Protein AF-A0A2N6BQW3-F1 (afdb_monomer_lite)

pLDDT: mean 79.97, std 11.31, range [43.06, 92.44]

Radius of gyration: 13.89 Å; chains: 1; bounding box: 36×34×35 Å

Sequence (108 aa):
MVSRYEKWEVGDYMKHFLTEAKKTKDKLFKDKFNALGENLEHLDVEFMRENGRCGAELGELMGDLHGIAARLGYCETERGYEGECRRLYADVDAAIEKTGHLEERCFI

Structure (mmCIF, N/CA/C/O backbone):
data_AF-A0A2N6BQW3-F1
#
_entry.id   AF-A0A2N6BQW3-F1
#
loop_
_atom_site.group_PDB
_atom_site.id
_atom_site.type_symbol
_atom_site.label_atom_id
_atom_site.label_alt_id
_atom_site.label_comp_id
_atom_site.label_asym_id
_atom_site.label_entity_id
_atom_site.label_seq_id
_atom_site.pdbx_PDB_ins_code
_atom_site.Cartn_x
_atom_site.Cartn_y
_atom_site.Cartn_z
_atom_site.occupancy
_atom_site.B_iso_or_equiv
_atom_site.auth_seq_id
_atom_site.auth_comp_id
_atom_site.auth_asym_id
_atom_site.auth_atom_id
_atom_site.pdbx_PDB_model_num
ATOM 1 N N . MET A 1 1 ? -5.275 20.262 -10.177 1.00 43.06 1 MET A N 1
ATOM 2 C CA . MET A 1 1 ? -4.643 20.324 -8.844 1.00 43.06 1 MET A CA 1
ATOM 3 C C . MET A 1 1 ? -3.712 19.136 -8.771 1.00 43.06 1 MET A C 1
ATOM 5 O O . MET A 1 1 ? -4.207 18.028 -8.895 1.00 43.06 1 MET A O 1
ATOM 9 N N . VAL A 1 2 ? -2.406 19.379 -8.674 1.00 49.62 2 VAL A N 1
ATOM 10 C CA . VAL A 1 2 ? -1.395 18.330 -8.469 1.00 49.62 2 VAL A CA 1
ATOM 11 C C . VAL A 1 2 ? -1.696 17.688 -7.121 1.00 49.62 2 VAL A C 1
ATOM 13 O O . VAL A 1 2 ? -1.733 18.391 -6.106 1.00 49.62 2 VAL A O 1
ATOM 16 N N . SER A 1 3 ? -2.019 16.397 -7.112 1.00 57.03 3 SER A N 1
ATOM 17 C CA . SER A 1 3 ? -2.344 15.710 -5.863 1.00 57.03 3 SER A CA 1
ATOM 18 C C . SER A 1 3 ? -1.112 15.659 -4.951 1.00 57.03 3 SER A C 1
ATOM 20 O O . SER A 1 3 ? 0.017 15.544 -5.427 1.00 57.03 3 SER A O 1
ATOM 22 N N . ARG A 1 4 ? -1.306 15.740 -3.626 1.00 64.12 4 ARG A N 1
ATOM 23 C CA . ARG A 1 4 ? -0.219 15.823 -2.622 1.00 64.12 4 ARG A CA 1
ATOM 24 C C . ARG A 1 4 ? 0.792 14.667 -2.719 1.00 64.12 4 ARG A C 1
ATOM 26 O O . ARG A 1 4 ? 1.915 14.813 -2.244 1.00 64.12 4 ARG A O 1
ATOM 33 N N . TYR A 1 5 ? 0.399 13.565 -3.353 1.00 66.81 5 TYR A N 1
ATOM 34 C CA . TYR A 1 5 ? 1.173 12.332 -3.464 1.00 66.81 5 TYR A CA 1
ATOM 35 C C . TYR A 1 5 ? 1.740 12.074 -4.880 1.00 66.81 5 TYR A C 1
ATOM 37 O O . TYR A 1 5 ? 2.289 11.011 -5.130 1.00 66.81 5 TYR A O 1
ATOM 45 N N . GLU A 1 6 ? 1.651 13.026 -5.823 1.00 63.03 6 GLU A N 1
ATOM 46 C CA . GLU A 1 6 ? 2.162 12.859 -7.209 1.00 63.03 6 GLU A CA 1
ATOM 47 C C . GLU A 1 6 ? 3.683 12.635 -7.308 1.00 63.03 6 GLU A C 1
ATOM 49 O O . GLU A 1 6 ? 4.168 12.188 -8.342 1.00 63.03 6 GLU A O 1
ATOM 54 N N . LYS A 1 7 ? 4.442 12.958 -6.255 1.00 78.19 7 LYS A N 1
ATOM 55 C CA . LYS A 1 7 ? 5.905 12.778 -6.200 1.00 78.19 7 LYS A CA 1
ATOM 56 C C . LYS A 1 7 ? 6.350 11.661 -5.261 1.00 78.19 7 LYS A C 1
ATOM 58 O O . LYS A 1 7 ? 7.536 11.569 -4.975 1.00 78.19 7 LYS A O 1
ATOM 63 N N . TRP A 1 8 ? 5.407 10.909 -4.704 1.00 84.88 8 TRP A N 1
ATOM 64 C CA . TRP A 1 8 ? 5.737 9.852 -3.760 1.00 84.88 8 TRP A CA 1
ATOM 65 C C . TRP A 1 8 ? 6.326 8.663 -4.495 1.00 84.88 8 TRP A C 1
ATOM 67 O O . TRP A 1 8 ? 5.833 8.286 -5.556 1.00 84.88 8 TRP A O 1
ATOM 77 N N . GLU A 1 9 ? 7.354 8.077 -3.900 1.00 85.94 9 GLU A N 1
ATOM 78 C CA . GLU A 1 9 ? 7.887 6.777 -4.289 1.00 85.94 9 GLU A CA 1
ATOM 79 C C . GLU A 1 9 ? 7.203 5.669 -3.472 1.00 85.94 9 GLU A C 1
ATOM 81 O O . GLU A 1 9 ? 6.532 5.937 -2.471 1.00 85.94 9 GLU A O 1
ATOM 86 N N . VAL A 1 10 ? 7.384 4.404 -3.866 1.00 84.94 10 VAL A N 1
ATOM 87 C CA . VAL A 1 10 ? 6.822 3.238 -3.152 1.00 84.94 10 VAL A CA 1
ATOM 88 C C . VAL A 1 10 ? 7.156 3.282 -1.653 1.00 84.94 10 VAL A C 1
ATOM 90 O O . VAL A 1 10 ? 6.282 3.098 -0.803 1.00 84.94 10 VAL A O 1
ATOM 93 N N . GLY A 1 11 ? 8.398 3.644 -1.316 1.00 86.19 11 GLY A N 1
ATOM 94 C CA . GLY A 1 11 ? 8.848 3.775 0.070 1.00 86.19 11 GLY A CA 1
ATOM 95 C C . GLY A 1 11 ? 8.131 4.869 0.876 1.00 86.19 11 GLY A C 1
ATOM 96 O O . GLY A 1 11 ? 8.017 4.746 2.099 1.00 86.19 11 GLY A O 1
ATOM 97 N N . ASP A 1 12 ? 7.618 5.923 0.235 1.00 89.38 12 ASP A N 1
ATOM 98 C CA . ASP A 1 12 ? 6.822 6.956 0.909 1.00 89.38 12 ASP A CA 1
ATOM 99 C C . ASP A 1 12 ? 5.424 6.436 1.255 1.00 89.38 12 ASP A C 1
ATOM 101 O O . ASP A 1 12 ? 4.953 6.632 2.380 1.00 89.38 12 ASP A O 1
ATOM 105 N N . TYR A 1 13 ? 4.792 5.709 0.325 1.00 88.88 13 TYR A N 1
ATOM 106 C CA . TYR A 1 13 ? 3.510 5.039 0.560 1.00 88.88 13 TYR A CA 1
ATOM 107 C C . TYR A 1 13 ? 3.619 4.015 1.689 1.00 88.88 13 TYR A C 1
ATOM 109 O O . TYR A 1 13 ? 2.831 4.063 2.634 1.00 88.88 13 TYR A O 1
ATOM 117 N N . MET A 1 14 ? 4.646 3.162 1.653 1.00 90.62 14 MET A N 1
ATOM 118 C CA . MET A 1 14 ? 4.932 2.191 2.710 1.00 90.62 14 MET A CA 1
ATOM 119 C C . MET A 1 14 ? 5.021 2.869 4.085 1.00 90.62 14 MET A C 1
ATOM 121 O O . MET A 1 14 ? 4.307 2.500 5.021 1.00 90.62 14 MET A O 1
ATOM 125 N N . LYS A 1 15 ? 5.857 3.909 4.215 1.00 89.94 15 LYS A N 1
ATOM 126 C CA . LYS A 1 15 ? 6.010 4.651 5.479 1.00 89.94 15 LYS A CA 1
ATOM 127 C C . LYS A 1 15 ? 4.693 5.259 5.942 1.00 89.94 15 LYS A C 1
ATOM 129 O O . LYS A 1 15 ? 4.402 5.229 7.141 1.00 89.94 15 LYS A O 1
ATOM 134 N N . HIS A 1 16 ? 3.911 5.820 5.023 1.00 89.31 16 HIS A N 1
ATOM 135 C CA . HIS A 1 16 ? 2.617 6.405 5.341 1.00 89.31 16 HIS A CA 1
ATOM 136 C C . HIS A 1 16 ? 1.643 5.351 5.880 1.00 89.31 16 HIS A C 1
ATOM 138 O O . HIS A 1 16 ? 1.124 5.524 6.981 1.00 89.31 16 HIS A O 1
ATOM 144 N N . PHE A 1 17 ? 1.467 4.232 5.176 1.00 89.00 17 PHE A N 1
ATOM 145 C CA . PHE A 1 17 ? 0.557 3.155 5.570 1.00 89.00 17 PHE A CA 1
ATOM 146 C C . PHE A 1 17 ? 0.926 2.529 6.911 1.00 89.00 17 PHE A C 1
ATOM 148 O O . PHE A 1 17 ? 0.070 2.425 7.789 1.00 89.00 17 PHE A O 1
ATOM 155 N N . LEU A 1 18 ? 2.206 2.219 7.130 1.00 89.19 18 LEU A N 1
ATOM 156 C CA . LEU A 1 18 ? 2.685 1.697 8.413 1.00 89.19 18 LEU A CA 1
ATOM 157 C C . LEU A 1 18 ? 2.508 2.706 9.556 1.00 89.19 18 LEU A C 1
ATOM 159 O O . LEU A 1 18 ? 2.314 2.324 10.711 1.00 89.19 18 LEU A O 1
ATOM 163 N N . THR A 1 19 ? 2.588 4.005 9.259 1.00 89.88 19 THR A N 1
ATOM 164 C CA . THR A 1 19 ? 2.360 5.061 10.251 1.00 89.88 19 THR A CA 1
ATOM 165 C C . THR A 1 19 ? 0.885 5.163 10.629 1.00 89.88 19 THR A C 1
ATOM 167 O O . THR A 1 19 ? 0.580 5.222 11.819 1.00 89.88 19 THR A O 1
ATOM 170 N N . GLU A 1 20 ? -0.031 5.148 9.660 1.00 85.00 20 GLU A N 1
ATOM 171 C CA . GLU A 1 20 ? -1.474 5.190 9.937 1.00 85.00 20 GLU A CA 1
ATOM 172 C C . GLU A 1 20 ? -1.953 3.899 10.626 1.00 85.00 20 GLU A C 1
ATOM 174 O O . GLU A 1 20 ? -2.652 3.959 11.639 1.00 85.00 20 GLU A O 1
ATOM 179 N N . ALA A 1 21 ? -1.453 2.729 10.211 1.00 86.25 21 ALA A N 1
ATOM 180 C CA . ALA A 1 21 ? -1.738 1.446 10.863 1.00 86.25 21 ALA A CA 1
ATOM 181 C C . ALA A 1 21 ? -1.345 1.413 12.355 1.00 86.25 21 ALA A C 1
ATOM 183 O O . ALA A 1 21 ? -1.956 0.700 13.154 1.00 86.25 21 ALA A O 1
ATOM 184 N N . LYS A 1 22 ? -0.332 2.193 12.763 1.00 86.31 22 LYS A N 1
ATOM 185 C CA . LYS A 1 22 ? 0.087 2.325 14.171 1.00 86.31 22 LYS A CA 1
ATOM 186 C C . LYS A 1 22 ? -0.802 3.262 14.989 1.00 86.31 22 LYS A C 1
ATOM 188 O O . LYS A 1 22 ? -0.827 3.128 16.212 1.00 86.31 22 LYS A O 1
ATOM 193 N N . LYS A 1 23 ? -1.480 4.219 14.351 1.00 84.38 23 LYS A N 1
ATOM 194 C CA . LYS A 1 23 ? -2.329 5.214 15.027 1.00 84.38 23 LYS A CA 1
ATOM 195 C C . LYS A 1 23 ? -3.748 4.708 15.256 1.00 84.38 23 LYS A C 1
ATOM 197 O O . LYS A 1 23 ? -4.368 5.086 16.252 1.00 84.38 23 LYS A O 1
ATOM 202 N N . THR A 1 24 ? -4.250 3.863 14.360 1.00 78.25 24 THR A N 1
ATOM 203 C CA . THR A 1 24 ? -5.609 3.335 14.465 1.00 78.25 24 THR A CA 1
ATOM 204 C C . THR A 1 24 ? -5.770 2.338 15.619 1.00 78.25 24 THR A C 1
ATOM 206 O O . THR A 1 24 ? -4.824 1.678 16.057 1.00 78.25 24 THR A O 1
ATOM 209 N N . LYS A 1 25 ? -7.009 2.194 16.100 1.00 79.00 25 LYS A N 1
ATOM 210 C CA . LYS A 1 25 ? -7.425 1.126 17.028 1.00 79.00 25 LYS A CA 1
ATOM 211 C C . LYS A 1 25 ? -8.169 -0.012 16.321 1.00 79.00 25 LYS A C 1
ATOM 213 O O . LYS A 1 25 ? -8.433 -1.033 16.955 1.00 79.00 25 LYS A O 1
ATOM 218 N N . ASP A 1 26 ? -8.515 0.157 15.044 1.00 82.00 26 ASP A N 1
ATOM 219 C CA . ASP A 1 26 ? -9.177 -0.874 14.248 1.00 82.00 26 ASP A CA 1
ATOM 220 C C . ASP A 1 26 ? -8.167 -1.975 13.893 1.00 82.00 26 ASP A C 1
ATOM 222 O O . ASP A 1 26 ? -7.141 -1.735 13.252 1.00 82.00 26 ASP A O 1
ATOM 226 N N . LYS A 1 27 ? -8.456 -3.200 14.345 1.00 85.00 27 LYS A N 1
ATOM 227 C CA . LYS A 1 27 ? -7.581 -4.352 14.125 1.00 85.00 27 LYS A CA 1
ATOM 228 C C . LYS A 1 27 ? -7.515 -4.747 12.647 1.00 85.00 27 LYS A C 1
ATOM 230 O O . LYS A 1 27 ? -6.433 -5.043 12.160 1.00 85.00 27 LYS A O 1
ATOM 235 N N . LEU A 1 28 ? -8.644 -4.736 11.940 1.00 84.88 28 LEU A N 1
ATOM 236 C CA . LEU A 1 28 ? -8.703 -5.127 10.533 1.00 84.88 28 LEU A CA 1
ATOM 237 C C . LEU A 1 28 ? -7.932 -4.137 9.660 1.00 84.88 28 LEU A C 1
ATOM 239 O O . LEU A 1 28 ? -7.178 -4.552 8.783 1.00 84.88 28 LEU A O 1
ATOM 243 N N . PHE A 1 29 ? -8.085 -2.842 9.935 1.00 85.88 29 PHE A N 1
ATOM 244 C CA . PHE A 1 29 ? -7.286 -1.803 9.297 1.00 85.88 29 PHE A CA 1
ATOM 245 C C . PHE A 1 29 ? -5.799 -2.060 9.527 1.00 85.88 29 PHE A C 1
ATOM 247 O O . PHE A 1 29 ? -5.018 -2.124 8.581 1.00 85.88 29 PHE A O 1
ATOM 254 N N . LYS A 1 30 ? -5.405 -2.234 10.792 1.00 87.81 30 LYS A N 1
ATOM 255 C CA . LYS A 1 30 ? -4.008 -2.444 11.159 1.00 87.81 30 LYS A CA 1
ATOM 256 C C . LYS A 1 30 ? -3.413 -3.658 10.449 1.00 87.81 30 LYS A C 1
ATOM 258 O O . LYS A 1 30 ? -2.329 -3.544 9.888 1.00 87.81 30 LYS A O 1
ATOM 263 N N . ASP A 1 31 ? -4.118 -4.785 10.446 1.00 90.44 31 ASP A N 1
ATOM 264 C CA . ASP A 1 31 ? -3.647 -6.021 9.820 1.00 90.44 31 ASP A CA 1
ATOM 265 C C . ASP A 1 31 ? -3.464 -5.835 8.300 1.00 90.44 31 ASP A C 1
ATOM 267 O O . ASP A 1 31 ? -2.411 -6.172 7.763 1.00 90.44 31 ASP A O 1
ATOM 271 N N . LYS A 1 32 ? -4.431 -5.211 7.612 1.00 89.75 32 LYS A N 1
ATOM 272 C CA . LYS A 1 32 ? -4.366 -4.982 6.157 1.00 89.75 32 LYS A CA 1
ATOM 273 C C . LYS A 1 32 ? -3.274 -4.000 5.744 1.00 89.75 32 LYS A C 1
ATOM 275 O O . LYS A 1 32 ? -2.519 -4.275 4.819 1.00 89.75 32 LYS A O 1
ATOM 280 N N . PHE A 1 33 ? -3.169 -2.861 6.424 1.00 90.00 33 PHE A N 1
ATOM 281 C CA . PHE A 1 33 ? -2.176 -1.845 6.070 1.00 90.00 33 PHE A CA 1
ATOM 282 C C . PHE A 1 33 ? -0.752 -2.238 6.484 1.00 90.00 33 PHE A C 1
ATOM 284 O O . PHE A 1 33 ? 0.194 -1.818 5.819 1.00 90.00 33 PHE A O 1
ATOM 291 N N . ASN A 1 34 ? -0.582 -3.078 7.515 1.00 90.06 34 ASN A N 1
ATOM 292 C CA . ASN A 1 34 ? 0.712 -3.714 7.785 1.00 90.06 34 ASN A CA 1
ATOM 293 C C . ASN A 1 34 ? 1.085 -4.694 6.670 1.00 90.06 34 ASN A C 1
ATOM 295 O O . ASN A 1 34 ? 2.186 -4.587 6.148 1.00 90.06 34 ASN A O 1
ATOM 299 N N . ALA A 1 35 ? 0.163 -5.570 6.254 1.00 91.06 35 ALA A N 1
ATOM 300 C CA . ALA A 1 35 ? 0.419 -6.516 5.167 1.00 91.06 35 ALA A CA 1
ATOM 301 C C . ALA A 1 35 ? 0.763 -5.807 3.846 1.00 91.06 35 ALA A C 1
ATOM 303 O O . ALA A 1 35 ? 1.679 -6.225 3.140 1.00 91.06 35 ALA A O 1
ATOM 304 N N . LEU A 1 36 ? 0.073 -4.707 3.524 1.00 90.25 36 LEU A N 1
ATOM 305 C CA . LEU A 1 36 ? 0.422 -3.872 2.373 1.00 90.25 36 LEU A CA 1
ATOM 306 C C . LEU A 1 36 ? 1.806 -3.240 2.541 1.00 90.25 36 LEU A C 1
ATOM 308 O O . LEU A 1 36 ? 2.596 -3.267 1.609 1.00 90.25 36 LEU A O 1
ATOM 312 N N . GLY A 1 37 ? 2.118 -2.692 3.717 1.00 88.94 37 GLY A N 1
ATOM 313 C CA . GLY A 1 37 ? 3.434 -2.114 3.988 1.00 88.94 37 GLY A CA 1
ATOM 314 C C . GLY A 1 37 ? 4.575 -3.123 3.830 1.00 88.94 37 GLY A C 1
ATOM 315 O O . GLY A 1 37 ? 5.568 -2.796 3.194 1.00 88.94 37 GLY A O 1
ATOM 316 N N . GLU A 1 38 ? 4.408 -4.340 4.347 1.00 87.31 38 GLU A N 1
ATOM 317 C CA . GLU A 1 38 ? 5.374 -5.437 4.195 1.00 87.31 38 GLU A CA 1
ATOM 318 C C . GLU A 1 38 ? 5.546 -5.829 2.720 1.00 87.31 38 GLU A C 1
ATOM 320 O O . GLU A 1 38 ? 6.670 -5.910 2.245 1.00 87.31 38 GLU A O 1
ATOM 325 N N . ASN A 1 39 ? 4.458 -5.965 1.954 1.00 86.25 39 ASN A N 1
ATOM 326 C CA . ASN A 1 39 ? 4.542 -6.234 0.510 1.00 86.25 39 ASN A CA 1
ATOM 327 C C . ASN A 1 39 ? 5.284 -5.123 -0.250 1.00 86.25 39 ASN A C 1
ATOM 329 O O . ASN A 1 39 ? 6.092 -5.394 -1.130 1.00 86.25 39 ASN A O 1
ATOM 333 N N . LEU A 1 40 ? 5.051 -3.857 0.098 1.00 86.75 40 LEU A N 1
ATOM 334 C CA . LEU A 1 40 ? 5.745 -2.740 -0.547 1.00 86.75 40 LEU A CA 1
ATOM 335 C C . LEU A 1 40 ? 7.230 -2.651 -0.166 1.00 86.75 40 LEU A C 1
ATOM 337 O O . LEU A 1 40 ? 7.994 -2.052 -0.920 1.00 86.75 40 LEU A O 1
ATOM 341 N N . GLU A 1 41 ? 7.652 -3.226 0.965 1.00 85.31 41 GLU A N 1
ATOM 342 C CA . GLU A 1 41 ? 9.069 -3.287 1.357 1.00 85.31 41 GLU A CA 1
ATOM 343 C C . GLU A 1 41 ? 9.895 -4.107 0.359 1.00 85.31 41 GLU A C 1
ATOM 345 O O . GLU A 1 41 ? 11.047 -3.777 0.091 1.00 85.31 41 GLU A O 1
ATOM 350 N N . HIS A 1 42 ? 9.288 -5.128 -0.243 1.00 79.69 42 HIS A N 1
ATOM 351 C CA . HIS A 1 42 ? 9.912 -5.950 -1.275 1.00 79.69 42 HIS A CA 1
ATOM 352 C C . HIS A 1 42 ? 10.017 -5.242 -2.640 1.00 79.69 42 HIS A C 1
ATOM 354 O O . HIS A 1 42 ? 10.876 -5.590 -3.451 1.00 79.69 42 HIS A O 1
ATOM 360 N N . LEU A 1 43 ? 9.201 -4.208 -2.881 1.00 76.62 43 LEU A N 1
ATOM 361 C CA . LEU A 1 43 ? 9.248 -3.347 -4.070 1.00 76.62 43 LEU A CA 1
ATOM 362 C C . LEU A 1 43 ? 10.119 -2.101 -3.839 1.00 76.62 43 LEU A C 1
ATOM 364 O O . LEU A 1 43 ? 9.726 -0.969 -4.149 1.00 76.62 43 LEU A O 1
ATOM 368 N N . ASP A 1 44 ? 11.297 -2.293 -3.256 1.00 72.50 44 ASP A N 1
ATOM 369 C CA . ASP A 1 44 ? 12.194 -1.196 -2.926 1.00 72.50 44 ASP A CA 1
ATOM 370 C C . ASP A 1 44 ? 12.798 -0.505 -4.169 1.00 72.50 44 ASP A C 1
ATOM 372 O O . ASP A 1 44 ? 12.548 -0.842 -5.331 1.00 72.50 44 ASP A O 1
ATOM 376 N N . VAL A 1 45 ? 13.606 0.530 -3.929 1.00 68.12 45 VAL A N 1
ATOM 377 C CA . VAL A 1 45 ? 14.240 1.307 -5.005 1.00 68.12 45 VAL A CA 1
ATOM 378 C C . VAL A 1 45 ? 15.159 0.434 -5.871 1.00 68.12 45 VAL A C 1
ATOM 380 O O . VAL A 1 45 ? 15.286 0.702 -7.068 1.00 68.12 45 VAL A O 1
ATOM 383 N N . GLU A 1 46 ? 15.785 -0.605 -5.310 1.00 70.00 46 GLU A N 1
ATOM 384 C CA . GLU A 1 46 ? 16.614 -1.537 -6.077 1.00 70.00 46 GLU A CA 1
ATOM 385 C C . GLU A 1 46 ? 15.751 -2.408 -6.992 1.00 70.00 46 GLU A C 1
ATOM 387 O O . GLU A 1 46 ? 16.037 -2.463 -8.192 1.00 70.00 46 GLU A O 1
ATOM 392 N N . PHE A 1 47 ? 14.634 -2.954 -6.496 1.00 74.81 47 PHE A N 1
ATOM 393 C CA . PHE A 1 47 ? 13.655 -3.669 -7.319 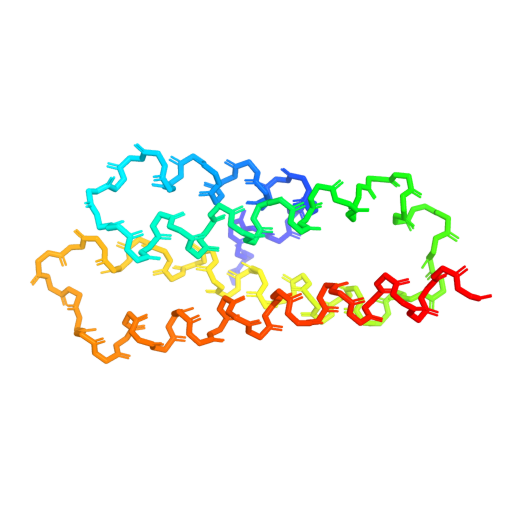1.00 74.81 47 PHE A CA 1
ATOM 394 C C . PHE A 1 47 ? 13.175 -2.806 -8.489 1.00 74.81 47 PHE A C 1
ATOM 396 O O . PHE A 1 47 ? 13.197 -3.243 -9.641 1.00 74.81 47 PHE A O 1
ATOM 403 N N . MET A 1 48 ? 12.793 -1.556 -8.216 1.00 72.06 48 MET A N 1
ATOM 404 C CA . MET A 1 48 ? 12.331 -0.607 -9.235 1.00 72.06 48 MET A CA 1
ATOM 405 C C . MET A 1 48 ? 13.410 -0.312 -10.284 1.00 72.06 48 MET A C 1
ATOM 407 O O . MET A 1 48 ? 13.108 -0.151 -11.469 1.00 72.06 48 MET A O 1
ATOM 411 N N . ARG A 1 49 ? 14.679 -0.242 -9.861 1.00 72.62 49 ARG A N 1
ATOM 412 C CA . ARG A 1 49 ? 15.815 0.022 -10.751 1.00 72.62 49 ARG A CA 1
ATOM 413 C C . ARG A 1 49 ? 16.135 -1.176 -11.641 1.00 72.62 49 ARG A C 1
ATOM 415 O O . ARG A 1 49 ? 16.440 -0.989 -12.817 1.00 72.62 49 ARG A O 1
ATOM 422 N N . GLU A 1 50 ? 16.083 -2.381 -11.089 1.00 75.81 50 GLU A N 1
ATOM 423 C CA . GLU A 1 50 ? 16.384 -3.625 -11.804 1.00 75.81 50 GLU A CA 1
ATOM 424 C C . GLU A 1 50 ? 15.241 -4.043 -12.736 1.00 75.81 50 GLU A C 1
ATOM 426 O O . GLU A 1 50 ? 15.481 -4.562 -13.827 1.00 75.81 50 GLU A O 1
ATOM 431 N N . ASN A 1 51 ? 14.001 -3.717 -12.366 1.00 74.44 51 ASN A N 1
ATOM 432 C CA . ASN A 1 51 ? 12.793 -4.140 -13.066 1.00 74.44 51 ASN A CA 1
ATOM 433 C C . ASN A 1 51 ? 12.081 -3.015 -13.818 1.00 74.44 51 ASN A C 1
ATOM 435 O O . ASN A 1 51 ? 10.873 -3.081 -14.042 1.00 74.44 51 ASN A O 1
ATOM 439 N N . GLY A 1 52 ? 12.822 -2.019 -14.313 1.00 67.12 52 GLY A N 1
ATOM 440 C CA . GLY A 1 52 ? 12.263 -0.899 -15.086 1.00 67.12 52 GLY A CA 1
ATOM 441 C C . GLY A 1 52 ? 11.427 -1.309 -16.315 1.00 67.12 52 GLY A C 1
ATOM 442 O O . GLY A 1 52 ? 10.599 -0.532 -16.788 1.00 67.12 52 GLY A O 1
ATOM 443 N N . ARG A 1 53 ? 11.578 -2.551 -16.805 1.00 76.44 53 ARG A N 1
ATOM 444 C CA . ARG A 1 53 ? 10.720 -3.160 -17.844 1.00 76.44 53 ARG A CA 1
ATOM 445 C C . ARG A 1 53 ? 9.250 -3.314 -17.426 1.00 76.44 53 ARG A C 1
ATOM 447 O O . ARG A 1 53 ? 8.391 -3.342 -18.298 1.00 76.44 53 ARG A O 1
ATOM 454 N N . CYS A 1 54 ? 8.967 -3.360 -16.126 1.00 80.25 54 CYS A N 1
ATOM 455 C CA . CYS A 1 54 ? 7.626 -3.446 -15.544 1.00 80.25 54 CYS A CA 1
ATOM 456 C C . CYS A 1 54 ? 6.995 -2.065 -15.285 1.00 80.25 54 CYS A C 1
ATOM 458 O O . CYS A 1 54 ? 6.073 -1.933 -14.483 1.00 80.25 54 CYS A O 1
ATOM 460 N N . GLY A 1 55 ? 7.504 -1.006 -15.927 1.00 77.81 55 GLY A N 1
ATOM 461 C CA . GLY A 1 55 ? 7.101 0.376 -15.652 1.00 77.81 55 GLY A CA 1
ATOM 462 C C . GLY A 1 55 ? 5.604 0.665 -15.829 1.00 77.81 55 GLY A C 1
ATOM 463 O O . GLY A 1 55 ? 5.086 1.553 -15.157 1.00 77.81 55 GLY A O 1
ATOM 464 N N . ALA A 1 56 ? 4.900 -0.078 -16.690 1.00 81.06 56 ALA A N 1
ATOM 465 C CA . ALA A 1 56 ? 3.455 0.071 -16.868 1.00 81.06 56 ALA A CA 1
ATOM 466 C C . ALA A 1 56 ? 2.682 -0.468 -15.655 1.00 81.06 56 ALA A C 1
ATOM 468 O O . ALA A 1 56 ? 1.900 0.266 -15.054 1.00 81.06 56 ALA A O 1
ATOM 469 N N . GLU A 1 57 ? 2.954 -1.708 -15.245 1.00 83.75 57 GLU A N 1
ATOM 470 C CA . GLU A 1 57 ? 2.328 -2.325 -14.074 1.00 83.75 57 GLU A CA 1
ATOM 471 C C . GLU A 1 57 ? 2.694 -1.599 -12.769 1.00 83.75 57 GLU A C 1
ATOM 473 O O . GLU A 1 57 ? 1.849 -1.422 -11.892 1.00 83.75 57 GLU A O 1
ATOM 478 N N . LEU A 1 58 ? 3.929 -1.098 -12.666 1.00 81.75 58 LEU A N 1
ATOM 479 C CA . LEU A 1 58 ? 4.359 -0.242 -11.560 1.00 81.75 58 LEU A CA 1
ATOM 480 C C . LEU A 1 58 ? 3.599 1.088 -11.540 1.00 81.75 58 LEU A C 1
ATOM 482 O O . LEU A 1 58 ? 3.190 1.547 -10.477 1.00 81.75 58 LEU A O 1
ATOM 486 N N . GLY A 1 59 ? 3.370 1.702 -12.703 1.00 83.75 59 GLY A N 1
ATOM 487 C CA . GLY A 1 59 ? 2.561 2.914 -12.817 1.00 83.75 59 GLY A CA 1
ATOM 488 C C . GLY A 1 59 ? 1.116 2.703 -12.358 1.00 83.75 59 GLY A C 1
ATOM 489 O O . GLY A 1 59 ? 0.566 3.554 -11.657 1.00 83.75 59 GLY A O 1
ATOM 490 N N . GLU A 1 60 ? 0.518 1.559 -12.699 1.00 87.62 60 GLU A N 1
ATOM 491 C CA . GLU A 1 60 ? -0.816 1.180 -12.222 1.00 87.62 60 GLU A CA 1
ATOM 492 C C . GLU A 1 60 ? -0.848 0.980 -10.705 1.00 87.62 60 GLU A C 1
ATOM 494 O O . GLU A 1 60 ? -1.711 1.557 -10.042 1.00 87.62 60 GLU A O 1
ATOM 499 N N . LEU A 1 61 ? 0.116 0.237 -10.144 1.00 88.56 61 LEU A N 1
ATOM 500 C CA . LEU A 1 61 ? 0.227 0.055 -8.695 1.00 88.56 61 LEU A CA 1
ATOM 501 C C . LEU A 1 61 ? 0.346 1.410 -7.988 1.00 88.56 61 LEU A C 1
ATOM 503 O O . LEU A 1 61 ? -0.391 1.679 -7.046 1.00 88.56 61 LEU A O 1
ATOM 507 N N . MET A 1 62 ? 1.214 2.301 -8.470 1.00 87.19 62 MET A N 1
ATOM 508 C CA . MET A 1 62 ? 1.379 3.641 -7.897 1.00 87.19 62 MET A CA 1
ATOM 509 C C . MET A 1 62 ? 0.078 4.456 -7.932 1.00 87.19 62 MET A C 1
ATOM 511 O O . MET A 1 62 ? -0.207 5.190 -6.984 1.00 87.19 62 MET A O 1
ATOM 515 N N . GLY A 1 63 ? -0.733 4.305 -8.983 1.00 87.69 63 GLY A N 1
ATOM 516 C CA . GLY A 1 63 ? -2.071 4.894 -9.064 1.00 87.69 63 GLY A CA 1
ATOM 517 C C . GLY A 1 63 ? -3.030 4.355 -7.997 1.00 87.69 63 GLY A C 1
ATOM 518 O O . GLY A 1 63 ? -3.746 5.133 -7.361 1.00 87.69 63 GLY A O 1
ATOM 519 N N . ASP A 1 64 ? -3.000 3.048 -7.743 1.00 90.06 64 ASP A N 1
ATOM 520 C CA . ASP A 1 64 ? -3.819 2.417 -6.705 1.00 90.06 64 ASP A CA 1
ATOM 521 C C . ASP A 1 64 ? -3.386 2.865 -5.300 1.00 90.06 64 ASP A C 1
ATOM 523 O O . ASP A 1 64 ? -4.221 3.303 -4.502 1.00 90.06 64 ASP A O 1
ATOM 527 N N . LEU A 1 65 ? -2.077 2.858 -5.010 1.00 90.19 65 LEU A N 1
ATOM 528 C CA . LEU A 1 65 ? -1.531 3.323 -3.727 1.00 90.19 65 LEU A CA 1
ATOM 529 C C . LEU A 1 65 ? -1.883 4.792 -3.470 1.00 90.19 65 LEU A C 1
ATOM 531 O O . LEU A 1 65 ? -2.227 5.167 -2.347 1.00 90.19 65 LEU A O 1
ATOM 535 N N . HIS A 1 66 ? -1.865 5.618 -4.515 1.00 89.50 66 HIS A N 1
ATOM 536 C CA . HIS A 1 66 ? -2.312 7.003 -4.457 1.00 89.50 66 HIS A CA 1
ATOM 537 C C . HIS A 1 66 ? -3.786 7.124 -4.054 1.00 89.50 66 HIS A C 1
ATOM 539 O O . HIS A 1 66 ? -4.133 7.914 -3.171 1.00 89.50 66 HIS A O 1
ATOM 545 N N . GLY A 1 67 ? -4.658 6.336 -4.689 1.00 87.19 67 GLY A N 1
ATOM 546 C CA . GLY A 1 67 ? -6.089 6.307 -4.389 1.00 87.19 67 GLY A CA 1
ATOM 547 C C . GLY A 1 67 ? -6.376 5.861 -2.955 1.00 87.19 67 GLY A C 1
ATOM 548 O O . GLY A 1 67 ? -7.190 6.480 -2.264 1.00 87.19 67 GLY A O 1
ATOM 549 N N . ILE A 1 68 ? -5.658 4.840 -2.483 1.00 89.56 68 ILE A N 1
ATOM 550 C CA . ILE A 1 68 ? -5.717 4.349 -1.101 1.00 89.56 68 ILE A CA 1
ATOM 551 C C . ILE A 1 68 ? -5.251 5.446 -0.131 1.00 89.56 68 ILE A C 1
ATOM 553 O O . ILE A 1 68 ? -5.961 5.769 0.825 1.00 89.56 68 ILE A O 1
ATOM 557 N N . ALA A 1 69 ? -4.108 6.082 -0.405 1.00 86.69 69 ALA A N 1
ATOM 558 C CA . ALA A 1 69 ? -3.543 7.139 0.433 1.00 86.69 69 ALA A CA 1
ATOM 559 C C . ALA A 1 69 ? -4.465 8.357 0.567 1.00 86.69 69 ALA A C 1
ATOM 561 O O . ALA A 1 69 ? -4.648 8.892 1.661 1.00 86.69 69 ALA A O 1
ATOM 562 N N . ALA A 1 70 ? -5.106 8.770 -0.527 1.00 84.06 70 ALA A N 1
ATOM 563 C CA . ALA A 1 70 ? -6.053 9.879 -0.515 1.00 84.06 70 ALA A CA 1
ATOM 564 C C . ALA A 1 70 ? -7.320 9.583 0.313 1.00 84.06 70 ALA A C 1
ATOM 566 O O . ALA A 1 70 ? -7.951 10.509 0.828 1.00 84.06 70 ALA A O 1
ATOM 567 N N . ARG A 1 71 ? -7.699 8.305 0.453 1.00 81.00 71 ARG A N 1
ATOM 568 C CA . ARG A 1 71 ? -8.929 7.863 1.136 1.00 81.00 71 ARG A CA 1
ATOM 569 C C . ARG A 1 71 ? -8.723 7.446 2.592 1.00 81.00 71 ARG A C 1
ATOM 571 O O . ARG A 1 71 ? -9.703 7.356 3.330 1.00 81.00 71 ARG A O 1
ATOM 578 N N . LEU A 1 72 ? -7.477 7.261 3.027 1.00 77.81 72 LEU A N 1
ATOM 579 C CA . LEU A 1 72 ? -7.120 6.854 4.391 1.00 77.81 72 LEU A CA 1
ATOM 580 C C . LEU A 1 72 ? -7.741 7.735 5.482 1.00 77.81 72 LEU A C 1
ATOM 582 O O . LEU A 1 72 ? -8.284 7.218 6.455 1.00 77.81 72 LEU A O 1
ATOM 586 N N . GLY A 1 73 ? -7.746 9.057 5.289 1.00 65.50 73 GLY A N 1
ATOM 587 C CA . GLY A 1 73 ? -8.266 10.002 6.284 1.00 65.50 73 GLY A CA 1
ATOM 588 C C . GLY A 1 73 ? -9.785 9.951 6.511 1.00 65.50 73 GLY A C 1
ATOM 589 O O . GLY A 1 73 ? -10.264 10.536 7.478 1.00 65.50 73 GLY A O 1
ATOM 590 N N . TYR A 1 74 ? -10.555 9.276 5.648 1.00 63.22 74 TYR A N 1
ATOM 591 C CA . TYR A 1 74 ? -12.019 9.214 5.765 1.00 63.22 74 TYR A CA 1
ATOM 592 C C . TYR A 1 74 ? -12.507 8.082 6.678 1.00 63.22 74 TYR A C 1
ATOM 594 O O . TYR A 1 74 ? -13.523 8.240 7.359 1.00 63.22 74 TYR A O 1
ATOM 602 N N . CYS A 1 75 ? -11.771 6.969 6.740 1.00 64.06 75 CYS A N 1
ATOM 603 C CA . CYS A 1 75 ? -12.203 5.767 7.454 1.00 64.06 75 CYS A CA 1
ATOM 604 C C . CYS A 1 75 ? -12.059 5.814 8.972 1.00 64.06 75 CYS A C 1
ATOM 606 O O . CYS A 1 75 ? -12.705 5.038 9.668 1.00 64.06 75 CYS A O 1
ATOM 608 N N . GLU A 1 76 ? -11.254 6.738 9.489 1.00 54.56 76 GLU A N 1
ATOM 609 C CA . GLU A 1 76 ? -11.014 6.880 10.928 1.00 54.56 76 GLU A CA 1
ATOM 610 C C . GLU A 1 76 ? -11.993 7.836 11.625 1.00 54.56 76 GLU A C 1
ATOM 612 O O . GLU A 1 76 ? -11.985 7.955 12.850 1.00 54.56 76 GLU A O 1
ATOM 617 N N . THR A 1 77 ? -12.843 8.541 10.874 1.00 57.56 77 THR A N 1
ATOM 618 C CA . THR A 1 77 ? -13.838 9.442 11.470 1.00 57.56 77 THR A CA 1
ATOM 619 C C . THR A 1 77 ? -15.094 8.666 11.870 1.00 57.56 77 THR A C 1
ATOM 621 O O . THR A 1 77 ? -15.493 7.743 11.170 1.00 57.56 77 THR A O 1
ATOM 624 N N . GLU A 1 78 ? -15.805 9.081 12.927 1.00 54.25 78 GLU A N 1
ATOM 625 C CA . GLU A 1 78 ? -17.143 8.540 13.277 1.00 54.25 78 GLU A CA 1
ATOM 626 C C . GLU A 1 78 ? -18.173 8.663 12.127 1.00 54.25 78 GLU A C 1
ATOM 628 O O . GLU A 1 78 ? -19.263 8.101 12.192 1.00 54.25 78 GLU A O 1
ATOM 633 N N . ARG A 1 79 ? -17.831 9.413 11.067 1.00 51.41 79 ARG A N 1
ATOM 634 C CA . ARG A 1 79 ? -18.598 9.584 9.827 1.00 51.41 79 ARG A CA 1
ATOM 635 C C . ARG A 1 79 ? -18.165 8.660 8.687 1.00 51.41 79 ARG A C 1
ATOM 637 O O . ARG A 1 79 ? -18.782 8.724 7.625 1.00 51.41 79 ARG A O 1
ATOM 644 N N . GLY A 1 80 ? -17.125 7.848 8.870 1.00 56.44 80 GLY A N 1
ATOM 645 C CA . GLY A 1 80 ? -16.701 6.856 7.893 1.00 56.44 80 GLY A CA 1
ATOM 646 C C . GLY A 1 80 ? -17.853 5.896 7.626 1.00 56.44 80 GLY A C 1
ATOM 647 O O . GLY A 1 80 ? -18.250 5.125 8.499 1.00 56.44 80 GLY A O 1
ATOM 648 N N . TYR A 1 81 ? -18.434 5.969 6.429 1.00 64.56 81 TYR A N 1
ATOM 649 C CA . TYR A 1 81 ? -19.473 5.031 6.036 1.00 64.56 81 TYR A CA 1
ATOM 650 C C . TYR A 1 81 ? -18.839 3.645 5.962 1.00 64.56 81 TYR A C 1
ATOM 652 O O . TYR A 1 81 ? -17.891 3.435 5.210 1.00 64.56 81 TYR A O 1
ATOM 660 N N . GLU A 1 82 ? -19.382 2.681 6.705 1.00 69.94 82 GLU A N 1
ATOM 661 C CA . GLU A 1 82 ? -18.897 1.295 6.751 1.00 69.94 82 GLU A CA 1
ATOM 662 C C . GLU A 1 82 ? -18.624 0.715 5.344 1.00 69.94 82 GLU A C 1
ATOM 664 O O . GLU A 1 82 ? -17.654 -0.010 5.126 1.00 69.94 82 GLU A O 1
ATOM 669 N N . GLY A 1 83 ? -19.434 1.102 4.351 1.00 71.94 83 GLY A N 1
ATOM 670 C CA . GLY A 1 83 ? -19.244 0.727 2.949 1.00 71.94 83 GLY A CA 1
ATOM 671 C C . GLY A 1 83 ? -17.995 1.317 2.280 1.00 71.94 83 GLY A C 1
ATOM 672 O O . GLY A 1 83 ? -17.367 0.637 1.472 1.00 71.94 83 GLY A O 1
ATOM 673 N N . GLU A 1 84 ? -17.600 2.547 2.605 1.00 76.31 84 GLU A N 1
ATOM 674 C CA . GLU A 1 84 ? -16.392 3.178 2.054 1.00 76.31 84 GLU A CA 1
ATOM 675 C C . GLU 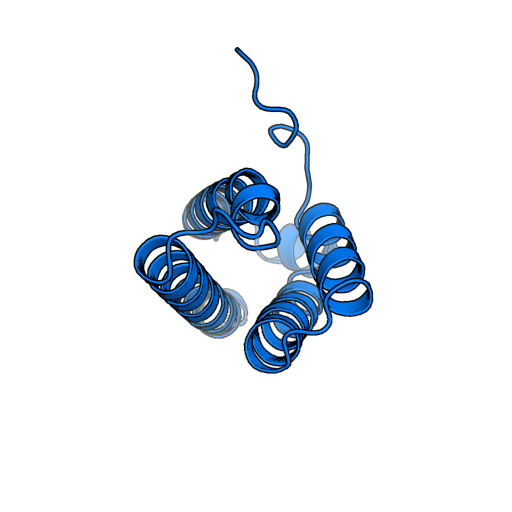A 1 84 ? -15.115 2.547 2.608 1.00 76.31 84 GLU A C 1
ATOM 677 O O . GLU A 1 84 ? -14.149 2.385 1.859 1.00 76.31 84 GLU A O 1
ATOM 682 N N . CYS A 1 85 ? -15.140 2.111 3.869 1.00 78.31 85 CYS A N 1
ATOM 683 C CA . CYS A 1 85 ? -14.017 1.407 4.485 1.00 78.31 85 CYS A CA 1
ATOM 684 C C . CYS A 1 85 ? -13.895 -0.030 4.014 1.00 78.31 85 CYS A C 1
ATOM 686 O O . CYS A 1 85 ? -12.791 -0.475 3.725 1.00 78.31 85 CYS A O 1
ATOM 688 N N . ARG A 1 86 ? -15.015 -0.729 3.799 1.00 81.50 86 ARG A N 1
ATOM 689 C CA . ARG A 1 86 ? -14.980 -2.030 3.115 1.00 81.50 86 ARG A CA 1
ATOM 690 C C . ARG A 1 86 ? -14.395 -1.925 1.710 1.00 81.50 86 ARG A C 1
ATOM 692 O O . ARG A 1 86 ? -13.613 -2.786 1.327 1.00 81.50 86 ARG A O 1
ATOM 699 N N . ARG A 1 87 ? -14.742 -0.875 0.956 1.00 86.31 87 ARG A N 1
ATOM 700 C CA . ARG A 1 87 ? -14.136 -0.627 -0.362 1.00 86.31 87 ARG A CA 1
ATOM 701 C C . ARG A 1 87 ? -12.641 -0.360 -0.243 1.00 86.31 87 ARG A C 1
ATOM 703 O O . AR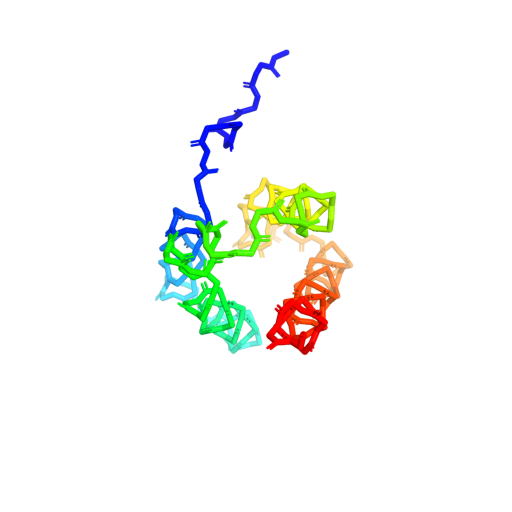G A 1 87 ? -11.883 -0.984 -0.960 1.00 86.31 87 ARG A O 1
ATOM 710 N N . LEU A 1 88 ? -12.225 0.496 0.693 1.00 87.50 88 LEU A N 1
ATOM 711 C CA . LEU A 1 88 ? -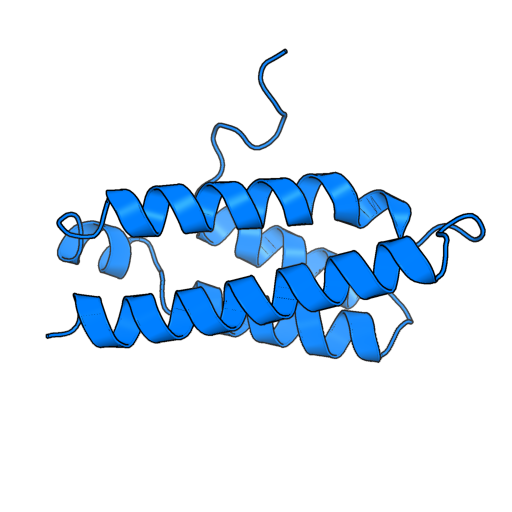10.805 0.762 0.936 1.00 87.50 88 LEU A CA 1
ATOM 712 C C . LEU A 1 88 ? -10.039 -0.526 1.264 1.00 87.50 88 LEU A C 1
ATOM 714 O O . LEU A 1 88 ? -8.959 -0.746 0.738 1.00 87.50 88 LEU A O 1
ATOM 718 N N . TYR A 1 89 ? -10.607 -1.396 2.097 1.00 88.19 89 TYR A N 1
ATOM 719 C CA . TYR A 1 89 ? -9.998 -2.682 2.423 1.00 88.19 89 TYR A CA 1
ATOM 720 C C . TYR A 1 89 ? -9.890 -3.620 1.218 1.00 88.19 89 TYR A C 1
ATOM 722 O O . TYR A 1 89 ? -8.882 -4.306 1.099 1.00 88.19 89 TYR A O 1
ATOM 730 N N . ALA A 1 90 ? -10.884 -3.629 0.327 1.00 89.75 90 ALA A N 1
ATOM 731 C CA . ALA A 1 90 ? -10.806 -4.381 -0.923 1.00 89.75 90 ALA A CA 1
ATOM 732 C C . ALA A 1 90 ? -9.745 -3.801 -1.875 1.00 89.75 90 ALA A C 1
ATOM 734 O O . ALA A 1 90 ? -9.015 -4.558 -2.504 1.00 89.75 90 ALA A O 1
ATOM 735 N N . ASP A 1 91 ? -9.621 -2.472 -1.938 1.00 91.44 91 ASP A N 1
ATOM 736 C CA . ASP A 1 91 ? -8.585 -1.800 -2.730 1.00 91.44 91 ASP A CA 1
ATOM 737 C C . ASP A 1 91 ? -7.181 -2.145 -2.194 1.00 91.44 91 ASP A C 1
ATOM 739 O O . ASP A 1 91 ? -6.261 -2.395 -2.968 1.00 91.44 91 ASP A O 1
ATOM 743 N N . VAL A 1 92 ? -7.026 -2.226 -0.865 1.00 90.75 92 VAL A N 1
ATOM 744 C CA . VAL A 1 92 ? -5.784 -2.675 -0.214 1.00 90.75 92 VAL A CA 1
ATOM 745 C C . VAL A 1 92 ? -5.463 -4.131 -0.553 1.00 90.75 92 VAL A C 1
ATOM 747 O O . VAL A 1 92 ? -4.320 -4.422 -0.894 1.00 90.75 92 VAL A O 1
ATOM 750 N N . ASP A 1 93 ? -6.447 -5.033 -0.508 1.00 92.44 93 ASP A N 1
ATOM 751 C CA . ASP A 1 93 ? -6.237 -6.440 -0.882 1.00 92.44 93 ASP A CA 1
ATOM 752 C C . ASP A 1 93 ? -5.804 -6.570 -2.350 1.00 92.44 93 ASP A C 1
ATOM 754 O O . ASP A 1 93 ? -4.847 -7.278 -2.653 1.00 92.44 93 ASP A O 1
ATOM 758 N N . ALA A 1 94 ? -6.443 -5.823 -3.254 1.00 92.31 94 ALA A N 1
ATOM 759 C CA . ALA A 1 94 ? -6.074 -5.806 -4.667 1.00 92.31 94 ALA A CA 1
ATOM 760 C C . ALA A 1 94 ? -4.651 -5.262 -4.893 1.00 92.31 94 ALA A C 1
ATOM 762 O O . ALA A 1 94 ? -3.919 -5.775 -5.739 1.00 92.31 94 ALA A O 1
ATOM 763 N N . ALA A 1 95 ? -4.235 -4.244 -4.132 1.00 91.00 95 ALA A N 1
ATOM 764 C CA . ALA A 1 95 ? -2.873 -3.715 -4.195 1.00 91.00 95 ALA A CA 1
ATOM 765 C C . ALA A 1 95 ? -1.829 -4.729 -3.689 1.00 91.00 95 ALA A C 1
ATOM 767 O O . ALA A 1 95 ? -0.746 -4.828 -4.271 1.00 91.00 95 ALA A O 1
ATOM 768 N N . ILE A 1 96 ? -2.159 -5.510 -2.654 1.00 90.56 96 ILE A N 1
ATOM 769 C CA . ILE A 1 96 ? -1.318 -6.616 -2.168 1.00 90.56 96 ILE A CA 1
ATOM 770 C C . ILE A 1 96 ? -1.162 -7.684 -3.258 1.00 90.56 96 ILE A C 1
ATOM 772 O O . ILE A 1 96 ? -0.039 -8.043 -3.602 1.00 90.56 96 ILE A O 1
ATOM 776 N N . GLU A 1 97 ? -2.263 -8.147 -3.857 1.00 91.06 97 GLU A N 1
ATOM 777 C CA . GLU A 1 97 ? -2.220 -9.147 -4.935 1.00 91.06 97 GLU A CA 1
ATOM 778 C C . GLU A 1 97 ? -1.412 -8.657 -6.145 1.00 91.06 97 GLU A C 1
ATOM 780 O O . GLU A 1 97 ? -0.574 -9.386 -6.678 1.00 91.06 97 GLU A O 1
ATOM 785 N N . LYS A 1 98 ? -1.605 -7.396 -6.558 1.00 89.12 98 LYS A N 1
ATOM 786 C CA . LYS A 1 98 ? -0.822 -6.788 -7.644 1.00 89.12 98 LYS A CA 1
ATOM 787 C C . LYS A 1 98 ? 0.666 -6.721 -7.324 1.00 89.12 98 LYS A C 1
ATOM 789 O O . LYS A 1 98 ? 1.472 -6.948 -8.221 1.00 89.12 98 LYS A O 1
ATOM 794 N N . THR A 1 99 ? 1.023 -6.419 -6.078 1.00 86.56 99 THR A N 1
ATOM 7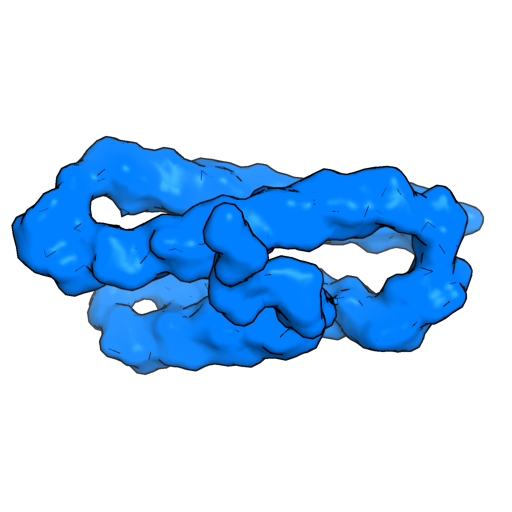95 C CA . THR A 1 99 ? 2.420 -6.393 -5.629 1.00 86.56 99 THR A CA 1
ATOM 796 C C . THR A 1 99 ? 3.053 -7.781 -5.740 1.00 86.56 99 THR A C 1
ATOM 798 O O . THR A 1 99 ? 4.099 -7.917 -6.368 1.00 86.56 99 THR A O 1
ATOM 801 N N . GLY A 1 100 ? 2.366 -8.826 -5.268 1.00 85.12 100 GLY A N 1
ATOM 802 C CA . GLY A 1 100 ? 2.844 -10.206 -5.411 1.00 85.12 100 GLY A CA 1
ATOM 803 C C . GLY A 1 100 ? 2.988 -10.646 -6.874 1.00 85.12 100 GLY A C 1
ATOM 804 O O . GLY A 1 100 ? 3.998 -11.230 -7.259 1.00 85.12 100 GLY A O 1
ATOM 805 N N . HIS A 1 101 ? 2.030 -10.299 -7.740 1.00 85.69 101 HIS A N 1
ATOM 806 C CA . HIS A 1 101 ? 2.141 -10.595 -9.173 1.00 85.69 101 HIS A CA 1
ATOM 807 C C . HIS A 1 101 ? 3.256 -9.816 -9.874 1.00 85.69 101 HIS A C 1
ATOM 809 O O . HIS A 1 101 ? 3.853 -10.324 -10.826 1.00 85.69 101 HIS A O 1
ATOM 815 N N . LEU A 1 102 ? 3.524 -8.583 -9.439 1.00 83.69 102 LEU A N 1
ATOM 816 C CA . LEU A 1 102 ? 4.657 -7.794 -9.910 1.00 83.69 102 LEU A CA 1
ATOM 817 C C . LEU A 1 102 ? 5.971 -8.479 -9.548 1.00 83.69 102 LEU A C 1
ATOM 819 O O . LEU A 1 102 ? 6.816 -8.639 -10.422 1.00 83.69 102 LEU A O 1
ATOM 823 N N . GLU A 1 103 ? 6.126 -8.944 -8.311 1.00 78.88 103 GLU A N 1
ATOM 824 C CA . GLU A 1 103 ? 7.305 -9.713 -7.913 1.00 78.88 103 GLU A CA 1
ATOM 825 C C . GLU A 1 103 ? 7.474 -10.960 -8.781 1.00 78.88 103 GLU A C 1
ATOM 827 O O . GLU A 1 103 ? 8.509 -11.114 -9.424 1.00 78.88 103 GLU A O 1
ATOM 832 N N . GLU A 1 104 ? 6.445 -11.801 -8.897 1.00 80.44 104 GLU A N 1
ATOM 833 C CA . GLU A 1 104 ? 6.505 -13.035 -9.689 1.00 80.44 104 GLU A CA 1
ATOM 834 C C . GLU A 1 104 ? 6.861 -12.784 -11.16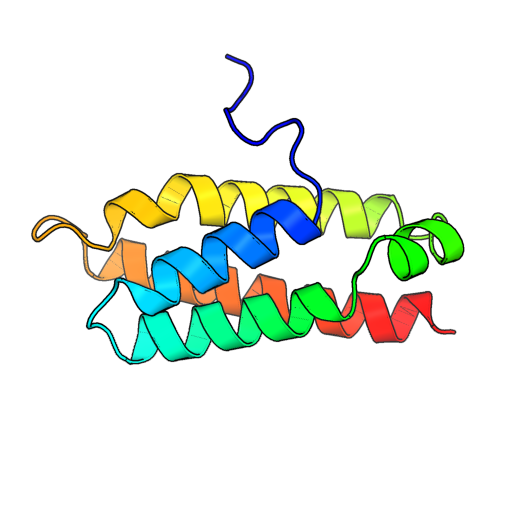1 1.00 80.44 104 GLU A C 1
ATOM 836 O O . GLU A 1 104 ? 7.671 -13.506 -11.745 1.00 80.44 104 GLU A O 1
ATOM 841 N N . ARG A 1 105 ? 6.252 -11.768 -11.784 1.00 78.44 105 ARG A N 1
ATOM 842 C CA . ARG A 1 105 ? 6.432 -11.487 -13.216 1.00 78.44 105 ARG A CA 1
ATOM 843 C C . ARG A 1 105 ? 7.720 -10.739 -13.521 1.00 78.44 105 ARG A C 1
ATOM 845 O O . ARG A 1 105 ? 8.241 -10.893 -14.622 1.00 78.44 105 ARG A O 1
ATOM 852 N N . CYS A 1 106 ? 8.200 -9.910 -12.600 1.00 74.44 106 CYS A N 1
ATOM 853 C CA . CYS A 1 106 ? 9.388 -9.097 -12.819 1.00 74.44 106 CYS A CA 1
ATOM 854 C C . CYS A 1 106 ? 10.671 -9.806 -12.361 1.00 74.44 106 CYS A C 1
ATOM 856 O O . CYS A 1 106 ? 11.709 -9.554 -12.963 1.00 74.44 106 CYS A O 1
ATOM 858 N N . PHE A 1 107 ? 10.623 -10.743 -11.402 1.00 66.38 107 PHE A N 1
ATOM 859 C CA . PHE A 1 107 ? 11.787 -11.561 -11.014 1.00 66.38 107 PHE A CA 1
ATOM 860 C C . PHE A 1 107 ? 12.225 -12.604 -12.068 1.00 66.38 107 PHE A C 1
ATOM 862 O O . PHE A 1 107 ? 13.355 -13.087 -11.979 1.00 66.38 107 PHE A O 1
ATOM 869 N N . ILE A 1 108 ? 11.376 -12.967 -13.045 1.00 50.41 108 ILE A N 1
ATOM 870 C CA . ILE A 1 108 ? 11.685 -13.932 -14.134 1.00 50.41 108 ILE A CA 1
ATOM 871 C C . ILE A 1 108 ? 12.149 -13.211 -15.402 1.00 50.41 108 ILE A C 1
ATOM 873 O O . ILE A 1 108 ? 13.187 -13.591 -15.982 1.00 50.41 108 ILE A O 1
#

Foldseek 3Di:
DCDPCVPPDLLNLLVLLCVLLVVDPDPLSVVLSPLLSVLSVVVDPVVCVQQVVCVVLVVVLSVLSSVLSVLSVQCRDPNNDPVSVVVSSVSSVVSSVSSVVCCVVRVD

Secondary structure (DSSP, 8-state):
---TTTT--HHHHHHHHHHHHHH---HHHHHHHHHHHHHHHHS-HHHHHHTGGGHHHHHHHHHHHHHHHHHHHHHTSTT--HHHHHHHHHHHHHHHHHHHHHHHHH--